Protein AF-A0A1V1H0U8-F1 (afdb_monomer)

Secondary structure (DSSP, 8-state):
--------TTTPPP--GGG--HHHHHHHHHHHHHHHHHHHHHEEE-TT--EEE-SPPPPPPTT--

Structure (mmCIF, N/CA/C/O backbone):
data_AF-A0A1V1H0U8-F1
#
_entry.id   AF-A0A1V1H0U8-F1
#
loop_
_atom_site.group_PDB
_atom_site.id
_atom_site.type_symbol
_atom_site.label_atom_id
_atom_site.label_alt_id
_atom_site.label_comp_id
_atom_site.label_asym_id
_at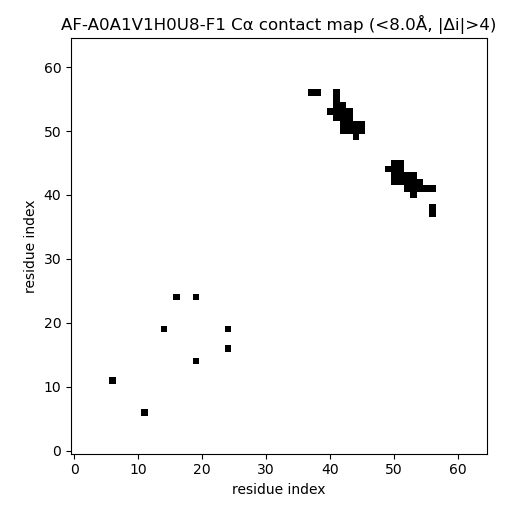om_site.label_entity_id
_atom_site.label_seq_id
_atom_site.pdbx_PDB_ins_code
_atom_site.Cartn_x
_atom_site.Cartn_y
_atom_site.Cartn_z
_atom_site.occupancy
_atom_site.B_iso_or_equiv
_atom_site.auth_seq_id
_atom_site.auth_comp_id
_atom_site.auth_asym_id
_atom_site.auth_atom_id
_atom_site.pdbx_PDB_model_num
ATOM 1 N N . MET A 1 1 ? 7.357 5.631 29.630 1.00 39.47 1 MET A N 1
ATOM 2 C CA . MET A 1 1 ? 7.675 4.188 29.696 1.00 39.47 1 MET A CA 1
ATOM 3 C C . MET A 1 1 ? 6.528 3.433 29.036 1.00 39.47 1 MET A C 1
ATOM 5 O O . MET A 1 1 ? 5.602 3.024 29.727 1.00 39.47 1 MET A O 1
ATOM 9 N N . SER A 1 2 ? 6.508 3.341 27.705 1.00 46.41 2 SER A N 1
ATOM 10 C CA . SER A 1 2 ? 5.454 2.597 27.008 1.00 46.41 2 SER A CA 1
ATOM 11 C C . SER A 1 2 ? 5.691 1.110 27.232 1.00 46.41 2 SER A C 1
ATOM 13 O O . SER A 1 2 ? 6.681 0.566 26.754 1.00 46.41 2 SER A O 1
ATOM 15 N N . LYS A 1 3 ? 4.807 0.460 27.995 1.00 52.88 3 LYS A N 1
ATOM 16 C CA . LYS A 1 3 ? 4.716 -1.001 28.018 1.00 52.88 3 LYS A CA 1
ATOM 17 C C . LYS A 1 3 ? 4.195 -1.428 26.646 1.00 52.88 3 LYS A C 1
ATOM 19 O O . LYS A 1 3 ? 2.989 -1.541 26.463 1.00 52.88 3 LYS A O 1
ATOM 24 N N . GLN A 1 4 ? 5.084 -1.596 25.670 1.00 60.56 4 GLN A N 1
ATOM 25 C CA . GLN A 1 4 ? 4.764 -2.413 24.505 1.00 60.56 4 GLN A CA 1
ATOM 26 C C . GLN A 1 4 ? 4.494 -3.811 25.063 1.00 60.56 4 GLN A C 1
ATOM 28 O O . GLN A 1 4 ? 5.407 -4.471 25.554 1.00 60.56 4 GLN A O 1
ATOM 33 N N . GLY A 1 5 ? 3.213 -4.177 25.148 1.00 62.91 5 GLY A N 1
ATOM 34 C CA . GLY A 1 5 ? 2.808 -5.501 25.599 1.00 62.91 5 GLY A CA 1
ATOM 35 C C . GLY A 1 5 ? 3.480 -6.537 24.712 1.00 62.91 5 GLY A C 1
ATOM 36 O O . GLY A 1 5 ? 3.523 -6.367 23.496 1.00 62.91 5 GLY A O 1
ATOM 37 N N . GLU A 1 6 ? 4.053 -7.566 25.325 1.00 73.75 6 GLU A N 1
ATOM 38 C CA . GLU A 1 6 ? 4.748 -8.634 24.617 1.00 73.75 6 GLU A CA 1
ATOM 39 C C . GLU A 1 6 ? 3.746 -9.324 23.678 1.00 73.75 6 GLU A C 1
ATOM 41 O O . GLU A 1 6 ? 2.820 -9.995 24.133 1.00 73.75 6 GLU A O 1
ATOM 46 N N . ILE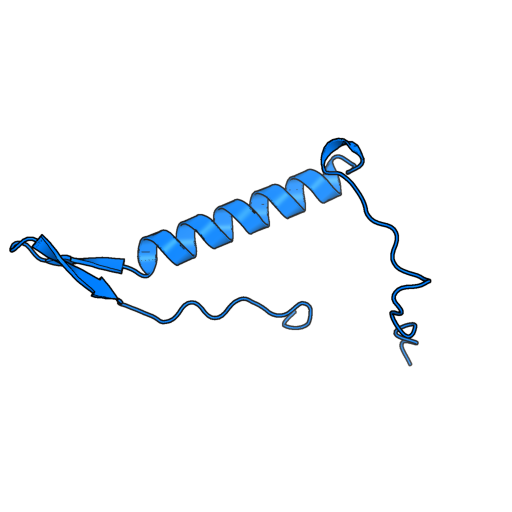 A 1 7 ? 3.850 -9.070 22.370 1.00 72.25 7 ILE A N 1
ATOM 47 C CA . ILE A 1 7 ? 2.945 -9.647 21.370 1.00 72.25 7 ILE A CA 1
ATOM 48 C C . ILE A 1 7 ? 3.289 -11.135 21.252 1.00 72.25 7 ILE A C 1
ATOM 50 O O . ILE A 1 7 ? 4.372 -11.500 20.796 1.00 72.25 7 ILE A O 1
ATOM 54 N N . SER A 1 8 ? 2.371 -11.997 21.675 1.00 73.81 8 SER A N 1
ATOM 55 C CA . SER A 1 8 ? 2.475 -13.449 21.619 1.00 73.81 8 SER A CA 1
ATOM 56 C C . SER A 1 8 ? 1.383 -14.009 20.710 1.00 73.81 8 SER A C 1
ATOM 58 O O . SER A 1 8 ? 0.348 -13.393 20.474 1.00 73.81 8 SER A O 1
ATOM 60 N N . LYS A 1 9 ? 1.564 -15.227 20.197 1.00 71.94 9 LYS A N 1
ATOM 61 C CA . LYS A 1 9 ? 0.522 -15.873 19.376 1.00 71.94 9 LYS A CA 1
ATOM 62 C C . LYS A 1 9 ? -0.812 -16.029 20.116 1.00 71.94 9 LYS A C 1
ATOM 64 O O . LYS A 1 9 ? -1.845 -16.155 19.475 1.00 71.94 9 LYS A O 1
ATOM 69 N N . GLU A 1 10 ? -0.776 -16.017 21.445 1.00 78.50 10 GLU A N 1
ATOM 70 C CA . GLU A 1 10 ? -1.944 -16.141 22.315 1.00 78.50 10 GLU A CA 1
ATOM 71 C C . GLU A 1 10 ? -2.711 -14.821 22.482 1.00 78.50 10 GLU A C 1
ATOM 73 O O . GLU A 1 10 ? -3.880 -14.858 22.856 1.00 78.50 10 GLU A O 1
ATOM 78 N N . ASN A 1 11 ? -2.097 -13.663 22.193 1.00 79.69 11 ASN A N 1
ATOM 79 C CA . ASN A 1 11 ? -2.740 -12.349 22.320 1.00 79.69 11 ASN A CA 1
ATOM 80 C C . ASN A 1 11 ? -3.004 -11.636 20.983 1.00 79.69 11 ASN A C 1
ATOM 82 O O . ASN A 1 11 ? -3.438 -10.483 20.975 1.00 79.69 11 ASN A O 1
ATOM 86 N N . VAL A 1 12 ? -2.797 -12.327 19.859 1.00 78.88 12 VAL A N 1
ATOM 87 C CA . VAL A 1 12 ? -3.137 -11.836 18.521 1.00 78.88 12 VAL A CA 1
ATOM 88 C C . VAL A 1 12 ? -4.462 -12.445 18.083 1.00 78.88 12 VAL A C 1
ATOM 90 O O . VAL A 1 12 ? -4.574 -13.652 17.879 1.00 78.88 12 VAL A O 1
ATOM 93 N N . VAL A 1 13 ? -5.465 -11.592 17.888 1.00 79.88 13 VAL A N 1
ATOM 94 C CA . VAL A 1 13 ? -6.735 -11.983 17.272 1.00 79.88 13 VAL A CA 1
ATOM 95 C C . VAL A 1 13 ? -6.639 -11.722 15.774 1.00 79.88 13 VAL A C 1
ATOM 97 O O . VAL A 1 13 ? -6.327 -10.611 15.351 1.00 79.88 13 VAL A O 1
ATOM 100 N N . SER A 1 14 ? -6.887 -12.748 14.961 1.00 79.12 14 SER A N 1
ATOM 101 C CA . SER A 1 14 ? -6.990 -12.579 13.512 1.00 79.12 14 SER A CA 1
ATOM 102 C C . SER A 1 14 ? -8.254 -11.796 13.174 1.00 79.12 14 SER A C 1
ATOM 104 O O . SER A 1 14 ? -9.343 -12.163 13.610 1.00 79.12 14 SER A O 1
ATOM 106 N N . VAL A 1 15 ? -8.099 -10.735 12.387 1.00 80.56 15 VAL A N 1
ATOM 107 C CA . VAL A 1 15 ? -9.197 -9.877 11.938 1.00 80.56 15 VAL A CA 1
ATOM 108 C C . VAL A 1 15 ? -9.330 -10.018 10.428 1.00 80.56 15 VAL A C 1
ATOM 110 O O . VAL A 1 15 ? -8.335 -9.966 9.703 1.00 80.56 15 VAL A O 1
ATOM 113 N N . MET A 1 16 ? -10.557 -10.223 9.961 1.00 85.00 16 MET A N 1
ATOM 114 C CA . MET A 1 16 ? -10.890 -10.245 8.539 1.00 85.00 16 MET A CA 1
ATOM 115 C C . MET A 1 16 ? -11.201 -8.826 8.036 1.00 85.00 16 MET A C 1
ATOM 117 O O . MET A 1 16 ? -11.593 -7.946 8.798 1.00 85.00 16 MET A O 1
ATOM 121 N N . VAL A 1 17 ? -11.026 -8.581 6.735 1.00 80.06 17 VAL A N 1
ATOM 122 C CA . VAL A 1 17 ? -11.166 -7.237 6.126 1.00 80.06 17 VAL A CA 1
ATOM 123 C C . VAL A 1 17 ? -12.590 -6.662 6.256 1.00 80.06 17 VAL A C 1
ATOM 125 O O . VAL A 1 17 ? -12.792 -5.448 6.219 1.00 80.06 17 VAL A O 1
ATOM 128 N N . ASP A 1 18 ? -13.595 -7.519 6.403 1.00 86.38 18 ASP A N 1
ATOM 129 C CA . ASP A 1 18 ? -14.997 -7.164 6.656 1.00 86.38 18 ASP A CA 1
ATOM 130 C C . ASP A 1 18 ? -15.277 -6.769 8.116 1.00 86.38 18 ASP A C 1
ATOM 132 O O . ASP A 1 18 ? -16.308 -6.165 8.395 1.00 86.38 18 ASP A O 1
ATOM 136 N N . GLN A 1 19 ? -14.356 -7.064 9.034 1.00 87.94 19 GLN A N 1
ATOM 137 C CA . GLN A 1 19 ? -14.434 -6.691 10.449 1.00 87.94 19 GLN A CA 1
ATOM 138 C C . GLN A 1 19 ? -13.725 -5.363 10.753 1.00 87.94 19 GLN A C 1
ATOM 140 O O . GLN A 1 19 ? -13.753 -4.898 11.893 1.00 87.94 19 GLN A O 1
ATOM 145 N N . LEU A 1 20 ? -13.079 -4.761 9.750 1.00 87.00 20 LEU A N 1
ATOM 146 C CA . LEU A 1 20 ? -12.451 -3.451 9.874 1.00 87.00 20 LEU A CA 1
ATOM 147 C C . LEU A 1 20 ? -13.519 -2.362 9.934 1.00 87.00 20 LEU A C 1
ATOM 149 O O . LEU A 1 20 ? -14.471 -2.360 9.150 1.00 87.00 20 LEU A O 1
ATOM 153 N N . ASN A 1 21 ? -13.323 -1.401 10.831 1.00 90.75 21 ASN A N 1
ATOM 154 C CA . ASN A 1 21 ? -14.108 -0.174 10.798 1.00 90.75 21 ASN A CA 1
ATOM 155 C C . ASN A 1 21 ? -13.678 0.721 9.615 1.00 90.75 21 ASN A C 1
ATOM 157 O O . ASN A 1 21 ? -12.692 0.448 8.924 1.00 90.75 21 ASN A O 1
ATOM 161 N N . GLU A 1 22 ? -14.430 1.793 9.367 1.00 91.12 22 GLU A N 1
ATOM 162 C CA . GLU A 1 22 ? -14.192 2.682 8.221 1.00 91.12 22 GLU A CA 1
ATOM 163 C C . GLU A 1 22 ? -12.801 3.334 8.246 1.00 91.12 22 GLU A C 1
ATOM 165 O O . GLU A 1 22 ? -12.154 3.434 7.205 1.00 91.12 22 GLU A O 1
ATOM 170 N N . GLU A 1 23 ? -12.310 3.720 9.426 1.00 88.81 23 GLU A N 1
ATOM 171 C CA . GLU A 1 23 ? -11.000 4.359 9.594 1.00 88.81 23 GLU A CA 1
ATOM 172 C C . GLU A 1 23 ? -9.852 3.386 9.287 1.00 88.81 23 GLU A C 1
ATOM 174 O O . GLU A 1 23 ? -8.962 3.694 8.495 1.00 88.81 23 GLU A O 1
ATOM 179 N N . GLN A 1 24 ? -9.920 2.171 9.832 1.00 86.38 24 GLN A N 1
ATOM 180 C CA . GLN A 1 24 ? -8.940 1.108 9.600 1.00 86.38 24 GLN A CA 1
ATOM 181 C C . GLN A 1 24 ? -8.918 0.657 8.139 1.00 86.38 24 GLN A C 1
ATOM 183 O O . GLN A 1 24 ? -7.856 0.391 7.575 1.00 86.38 24 GLN A O 1
ATOM 188 N N . ARG A 1 25 ? -10.092 0.575 7.506 1.00 88.19 25 ARG A N 1
ATOM 189 C CA . ARG A 1 25 ? -10.200 0.257 6.081 1.00 88.19 25 ARG A CA 1
ATOM 190 C C . ARG A 1 25 ? -9.572 1.356 5.224 1.00 88.19 25 ARG A C 1
ATOM 192 O O . ARG A 1 25 ? -8.804 1.037 4.323 1.00 88.19 25 ARG A O 1
ATOM 199 N N . ALA A 1 26 ? -9.838 2.626 5.528 1.00 88.12 26 ALA A N 1
ATOM 200 C CA . ALA A 1 26 ? -9.238 3.747 4.808 1.00 88.12 26 ALA A CA 1
ATOM 201 C C . ALA A 1 26 ? -7.705 3.780 4.952 1.00 88.12 26 ALA A C 1
ATOM 203 O O . ALA A 1 26 ? -6.993 4.057 3.985 1.00 88.12 26 ALA A O 1
ATOM 204 N N . GLU A 1 27 ? -7.179 3.462 6.138 1.00 86.75 27 GLU A N 1
ATOM 205 C CA . GLU A 1 27 ? -5.736 3.343 6.364 1.00 86.75 27 GLU A CA 1
ATOM 206 C C . GLU A 1 27 ? -5.121 2.186 5.559 1.00 86.75 27 GLU A C 1
ATOM 208 O O . GLU A 1 27 ? -4.086 2.362 4.909 1.00 86.75 27 GLU A O 1
ATOM 213 N N . MET A 1 28 ? -5.788 1.028 5.530 1.00 87.19 28 MET A N 1
ATOM 214 C CA . MET A 1 28 ? -5.377 -0.118 4.716 1.00 87.19 28 MET A CA 1
ATOM 215 C C . MET A 1 28 ? -5.360 0.227 3.221 1.00 87.19 28 MET A C 1
ATOM 217 O O . MET A 1 28 ? -4.378 -0.066 2.539 1.00 87.19 28 MET A O 1
ATOM 221 N N . ASP A 1 29 ? -6.405 0.878 2.710 1.00 88.75 29 ASP A N 1
ATOM 222 C CA . ASP A 1 29 ? -6.499 1.262 1.298 1.00 88.75 29 ASP A CA 1
ATOM 223 C C . ASP A 1 29 ? -5.375 2.236 0.914 1.00 88.75 29 ASP A C 1
ATOM 225 O O . ASP A 1 29 ? -4.724 2.069 -0.121 1.00 88.75 29 ASP A O 1
ATOM 229 N N . LYS A 1 30 ? -5.060 3.195 1.793 1.00 88.44 30 LYS A N 1
ATOM 230 C CA . LYS A 1 30 ? -3.931 4.116 1.615 1.00 88.44 30 LYS A CA 1
ATOM 231 C C . LYS A 1 30 ? -2.586 3.385 1.584 1.00 88.44 30 LYS A C 1
ATOM 233 O O . LYS A 1 30 ? -1.738 3.701 0.750 1.00 88.44 30 LYS A O 1
ATOM 238 N N . LEU A 1 31 ? -2.381 2.401 2.463 1.00 86.38 31 LEU A N 1
ATOM 239 C CA . LEU A 1 31 ? -1.175 1.564 2.464 1.00 86.38 31 LEU A CA 1
ATOM 240 C C . LEU A 1 31 ? -1.042 0.760 1.165 1.00 86.38 31 LEU A C 1
ATOM 242 O O . LEU A 1 31 ? 0.047 0.690 0.591 1.00 86.38 31 LEU A O 1
ATOM 246 N N . VAL A 1 32 ? -2.143 0.190 0.668 1.00 86.75 32 VAL A N 1
ATOM 247 C CA . VAL A 1 32 ? -2.162 -0.543 -0.606 1.00 86.75 32 VAL A CA 1
ATOM 248 C C . VAL A 1 32 ? -1.825 0.386 -1.770 1.00 86.75 32 VAL A C 1
ATOM 250 O O . VAL A 1 32 ? -0.992 0.033 -2.606 1.00 86.75 32 VAL A O 1
ATOM 253 N N . GLU A 1 33 ? -2.412 1.580 -1.821 1.00 87.75 33 GLU A N 1
ATOM 254 C CA . GLU A 1 33 ? -2.126 2.569 -2.864 1.00 87.75 33 GLU A CA 1
ATOM 255 C C . GLU A 1 33 ? -0.649 2.996 -2.849 1.00 87.75 33 GLU A C 1
ATOM 257 O O . GLU A 1 33 ? 0.021 3.009 -3.887 1.00 87.75 33 GLU A O 1
ATOM 262 N N . GLN A 1 34 ? -0.102 3.290 -1.667 1.00 84.12 34 GLN A N 1
ATOM 263 C CA . GLN A 1 34 ? 1.316 3.616 -1.503 1.00 84.12 34 GLN A CA 1
ATOM 264 C C . GLN A 1 34 ? 2.219 2.473 -1.976 1.00 84.12 34 GLN A C 1
ATOM 266 O O . GLN A 1 34 ? 3.203 2.712 -2.682 1.00 84.12 34 GLN A O 1
ATOM 271 N N . PHE A 1 35 ? 1.865 1.230 -1.645 1.00 82.62 35 PHE A N 1
ATOM 272 C CA . PHE A 1 35 ? 2.605 0.052 -2.079 1.00 82.62 35 PHE A CA 1
ATOM 273 C C . PHE A 1 35 ? 2.579 -0.118 -3.602 1.00 82.62 35 PH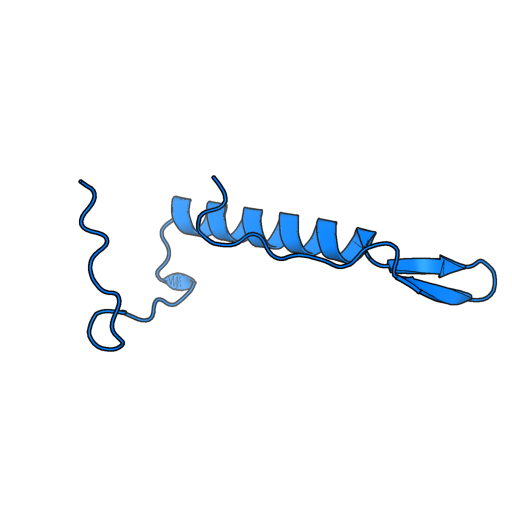E A C 1
ATOM 275 O O . PHE A 1 35 ? 3.626 -0.332 -4.219 1.00 82.62 35 PHE A O 1
ATOM 282 N N . GLN A 1 36 ? 1.408 0.028 -4.226 1.00 82.56 36 GLN A N 1
ATOM 283 C CA . GLN A 1 36 ? 1.260 -0.052 -5.680 1.00 82.56 36 GLN A CA 1
ATOM 284 C C . GLN A 1 36 ? 2.097 1.017 -6.383 1.00 82.56 36 GLN A C 1
ATOM 286 O O . GLN A 1 36 ? 2.868 0.700 -7.290 1.00 82.56 36 GLN A O 1
ATOM 291 N N . ASN A 1 37 ? 2.010 2.266 -5.926 1.00 81.81 37 ASN A N 1
ATOM 292 C CA . ASN A 1 37 ? 2.775 3.375 -6.489 1.00 81.81 37 ASN A CA 1
ATOM 293 C C . ASN A 1 37 ? 4.286 3.151 -6.372 1.00 81.81 37 ASN A C 1
ATOM 295 O O . ASN A 1 37 ? 5.024 3.354 -7.339 1.00 81.81 37 ASN A O 1
ATOM 299 N N . MET A 1 38 ? 4.750 2.675 -5.216 1.00 77.38 38 MET A N 1
ATOM 300 C CA . MET A 1 38 ? 6.156 2.351 -5.001 1.00 77.38 38 MET A CA 1
ATOM 301 C C . MET A 1 38 ? 6.621 1.224 -5.933 1.00 77.38 38 MET A C 1
ATOM 303 O O . MET A 1 38 ? 7.646 1.361 -6.606 1.00 77.38 38 MET A O 1
ATOM 307 N N . TYR A 1 39 ? 5.853 0.138 -6.045 1.00 75.62 39 TYR A N 1
ATOM 308 C CA . TYR A 1 39 ? 6.202 -0.998 -6.900 1.00 75.62 39 TYR A CA 1
ATOM 309 C C . TYR A 1 39 ? 6.222 -0.628 -8.390 1.00 75.62 39 TYR A C 1
ATOM 311 O O . TYR A 1 39 ? 7.161 -0.979 -9.107 1.00 75.62 39 TYR A O 1
ATOM 319 N N . LEU A 1 40 ? 5.243 0.151 -8.856 1.00 75.06 40 LEU A N 1
ATOM 320 C CA . LEU A 1 40 ? 5.181 0.627 -10.241 1.00 75.06 40 LEU A CA 1
ATOM 321 C C . LEU A 1 40 ? 6.391 1.485 -10.623 1.00 75.06 40 LEU A C 1
ATOM 323 O O . LEU A 1 40 ? 6.859 1.429 -11.757 1.00 75.06 40 LEU A O 1
ATOM 327 N N . GLN A 1 41 ? 6.937 2.250 -9.680 1.00 74.62 41 GLN A N 1
ATOM 328 C CA . GLN A 1 41 ? 8.123 3.076 -9.921 1.00 74.62 41 GLN A CA 1
ATOM 329 C C . GLN A 1 41 ? 9.446 2.312 -9.785 1.00 74.62 41 GLN A C 1
ATOM 331 O O . GLN A 1 41 ? 10.500 2.825 -10.178 1.00 74.62 41 GLN A O 1
ATOM 336 N N . THR A 1 42 ? 9.394 1.089 -9.259 1.00 81.44 42 THR A N 1
ATOM 337 C CA . THR A 1 42 ? 10.561 0.238 -9.008 1.00 81.44 42 THR A CA 1
ATOM 338 C C . THR A 1 42 ? 11.118 -0.344 -10.300 1.00 81.44 42 THR A C 1
ATOM 340 O O . THR A 1 42 ? 12.323 -0.563 -10.394 1.00 81.44 42 THR A O 1
ATOM 343 N N . TYR A 1 43 ? 10.282 -0.557 -11.316 1.00 83.25 43 TYR A N 1
ATOM 344 C CA . TYR A 1 43 ? 10.695 -1.151 -12.583 1.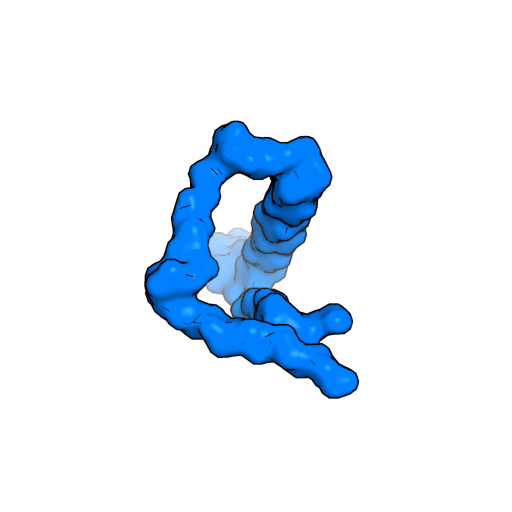00 83.25 43 TYR A CA 1
ATOM 345 C C . TYR A 1 43 ? 10.415 -0.222 -13.764 1.00 83.25 43 TYR A C 1
ATOM 347 O O . TYR A 1 43 ? 9.403 0.468 -13.817 1.00 83.25 43 TYR A O 1
ATOM 355 N N . SER A 1 44 ? 11.307 -0.217 -14.748 1.00 83.44 44 SER A N 1
ATOM 356 C CA . SER A 1 44 ? 11.078 0.435 -16.036 1.00 83.44 44 SER A CA 1
ATOM 357 C C . SER A 1 44 ? 11.471 -0.477 -17.187 1.00 83.44 44 SER A C 1
ATOM 359 O O . SER A 1 44 ? 12.205 -1.448 -17.015 1.00 83.44 44 SER A O 1
ATOM 361 N N . ARG A 1 45 ? 10.965 -0.172 -18.382 1.00 86.69 45 ARG A N 1
ATOM 362 C CA . ARG A 1 45 ? 11.271 -0.919 -19.601 1.00 86.69 45 ARG A CA 1
ATOM 363 C C . ARG A 1 45 ? 12.092 -0.056 -20.553 1.00 86.69 45 ARG A C 1
ATOM 365 O O . ARG A 1 45 ? 11.740 1.095 -20.805 1.00 86.69 45 ARG A O 1
ATOM 372 N N . THR A 1 46 ? 13.177 -0.600 -21.096 1.00 85.94 46 THR A N 1
ATOM 373 C CA . THR A 1 46 ? 13.950 0.067 -22.153 1.00 85.94 46 THR A CA 1
ATOM 374 C C . THR A 1 46 ? 13.180 0.059 -23.473 1.00 85.94 46 THR A C 1
ATOM 376 O O . THR A 1 46 ? 12.264 -0.740 -23.670 1.00 85.94 46 THR A O 1
ATOM 379 N N . ARG A 1 47 ? 13.590 0.897 -24.435 1.00 87.62 47 ARG A N 1
ATOM 380 C CA . ARG A 1 47 ? 13.015 0.890 -25.797 1.00 87.62 47 ARG A CA 1
ATOM 381 C C . ARG A 1 47 ? 13.172 -0.458 -26.517 1.00 87.62 47 ARG A C 1
ATOM 383 O O . ARG A 1 47 ? 12.378 -0.766 -27.392 1.00 87.62 47 ARG A O 1
ATOM 390 N N . GLN A 1 48 ? 14.172 -1.252 -26.132 1.00 90.56 48 GLN A N 1
ATOM 391 C CA . GLN A 1 48 ? 14.418 -2.604 -26.652 1.00 90.56 48 GLN A CA 1
ATOM 392 C C . GLN A 1 48 ? 13.631 -3.686 -25.899 1.00 90.56 48 GLN A C 1
ATOM 394 O O . GLN A 1 48 ? 13.674 -4.857 -26.259 1.00 90.56 48 GLN A O 1
ATOM 399 N N . GLY A 1 49 ? 12.889 -3.301 -24.861 1.00 87.94 49 GLY A N 1
ATOM 400 C CA . GLY A 1 49 ? 11.982 -4.180 -24.143 1.00 87.94 49 GLY A CA 1
ATOM 401 C C . GLY A 1 49 ? 12.544 -4.807 -22.868 1.00 87.94 49 GLY A C 1
ATOM 402 O O . GLY A 1 49 ? 11.796 -5.529 -22.211 1.00 87.94 49 GLY A O 1
ATOM 403 N N . THR A 1 50 ? 13.790 -4.514 -22.494 1.00 90.12 50 THR A N 1
ATOM 404 C CA . THR A 1 50 ? 14.445 -5.031 -21.282 1.00 90.12 50 THR A CA 1
ATOM 405 C C . THR A 1 50 ? 13.873 -4.382 -20.026 1.00 90.12 50 THR A C 1
ATOM 407 O O . THR A 1 50 ? 13.729 -3.161 -19.976 1.00 90.12 50 THR A O 1
ATOM 410 N N . LEU A 1 51 ? 13.576 -5.186 -19.006 1.00 87.19 51 LEU A N 1
ATOM 411 C CA . LEU A 1 51 ? 13.128 -4.718 -17.694 1.00 87.19 51 LEU A CA 1
ATOM 412 C C . LEU A 1 51 ? 14.334 -4.315 -16.831 1.00 87.19 51 LEU A C 1
ATOM 414 O O . LEU A 1 51 ? 15.286 -5.080 -16.701 1.00 87.19 51 LEU A O 1
ATOM 418 N N . ILE A 1 52 ? 14.294 -3.120 -16.246 1.00 86.00 52 ILE A N 1
ATOM 419 C CA . ILE A 1 52 ? 15.323 -2.576 -15.355 1.00 86.00 52 ILE A CA 1
ATOM 420 C C . ILE A 1 52 ? 14.686 -2.301 -13.999 1.00 86.00 52 ILE A C 1
ATOM 422 O O . ILE A 1 52 ? 13.674 -1.609 -13.918 1.00 86.00 52 ILE A O 1
ATOM 426 N N . GLN A 1 53 ? 15.306 -2.799 -12.932 1.00 85.25 53 GLN A N 1
ATOM 427 C CA . GLN A 1 53 ? 14.963 -2.421 -11.567 1.00 85.25 53 GLN A CA 1
ATOM 428 C C . GLN A 1 53 ? 15.672 -1.106 -11.205 1.00 85.25 53 GLN A C 1
ATOM 430 O O . GLN A 1 53 ? 16.898 -1.053 -11.146 1.00 85.25 53 GLN A O 1
ATOM 435 N N . LYS A 1 54 ? 14.908 -0.036 -10.986 1.00 82.00 54 LYS A N 1
ATOM 436 C CA . LYS A 1 54 ? 15.394 1.310 -10.651 1.00 82.00 54 LYS A CA 1
ATOM 437 C C . LYS A 1 54 ? 15.781 1.456 -9.181 1.00 82.00 54 LYS A C 1
ATOM 439 O O . LYS A 1 54 ? 16.718 2.183 -8.870 1.00 82.00 54 LYS A O 1
ATOM 444 N N . SER A 1 55 ? 15.062 0.794 -8.282 1.00 74.94 55 SER A N 1
ATOM 445 C CA . SER A 1 55 ? 15.291 0.859 -6.836 1.00 74.94 55 SER A CA 1
ATOM 446 C C . SER A 1 55 ? 14.933 -0.474 -6.180 1.00 74.94 55 SER A C 1
ATOM 448 O O . SER A 1 55 ? 14.211 -1.291 -6.749 1.00 74.94 55 SER A O 1
ATOM 450 N N . LYS A 1 56 ? 15.461 -0.744 -4.984 1.00 71.56 56 LYS A N 1
ATOM 451 C CA . LYS A 1 56 ? 14.941 -1.826 -4.139 1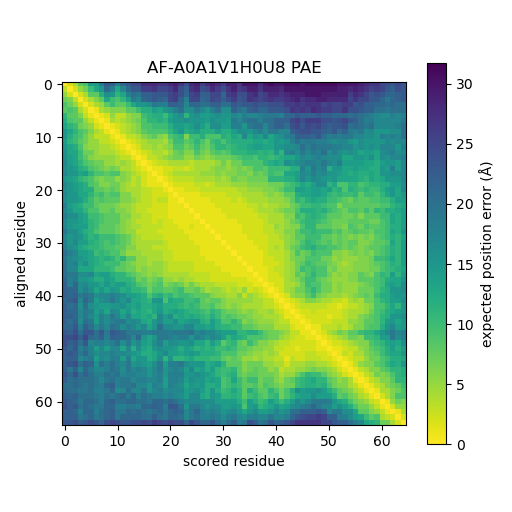.00 71.56 56 LYS A CA 1
ATOM 452 C C . LYS A 1 56 ? 13.822 -1.243 -3.286 1.00 71.56 56 LYS A C 1
ATOM 454 O O . LYS A 1 56 ? 14.049 -0.250 -2.602 1.00 71.56 56 LYS A O 1
ATOM 459 N N . VAL A 1 57 ? 12.638 -1.847 -3.338 1.00 66.75 57 VAL A N 1
ATOM 460 C CA . VAL A 1 57 ? 11.557 -1.514 -2.407 1.00 66.75 57 VAL A CA 1
ATOM 461 C C . VAL A 1 57 ? 11.995 -1.945 -1.014 1.00 66.75 57 VAL A C 1
ATOM 463 O O . VAL A 1 57 ? 12.237 -3.129 -0.786 1.00 66.75 57 VAL A O 1
ATOM 466 N N . ILE A 1 58 ? 12.114 -0.985 -0.104 1.00 68.62 58 ILE A N 1
ATOM 467 C CA . ILE A 1 58 ? 12.251 -1.248 1.326 1.00 68.62 58 ILE A CA 1
ATOM 468 C C . ILE A 1 58 ? 10.860 -1.027 1.901 1.00 68.62 58 ILE A C 1
ATOM 470 O O . ILE A 1 58 ? 10.307 0.062 1.763 1.00 68.62 58 ILE A O 1
ATOM 474 N N . MET A 1 59 ? 10.262 -2.078 2.463 1.00 63.12 59 MET A N 1
ATOM 475 C CA . MET A 1 59 ? 8.961 -1.928 3.105 1.00 63.12 59 MET A CA 1
ATOM 476 C C . MET A 1 59 ? 9.135 -1.107 4.385 1.00 63.12 59 MET A C 1
ATOM 478 O O . MET A 1 59 ? 10.048 -1.420 5.154 1.00 63.12 59 MET A O 1
ATOM 482 N N . PRO A 1 60 ? 8.301 -0.078 4.613 1.00 61.94 60 PRO A N 1
ATOM 483 C CA . PRO A 1 60 ? 8.319 0.645 5.876 1.00 61.94 60 PRO A CA 1
ATOM 484 C C . PRO A 1 60 ? 8.007 -0.331 7.014 1.00 61.94 60 PRO A C 1
ATOM 486 O O . PRO A 1 60 ? 7.061 -1.120 6.924 1.00 61.94 60 PRO A O 1
ATOM 489 N N . SER A 1 61 ? 8.832 -0.315 8.059 1.00 60.25 61 SER A N 1
ATOM 490 C CA . SER A 1 61 ? 8.591 -1.106 9.261 1.00 60.25 61 SER A CA 1
ATOM 491 C C . SER A 1 61 ? 7.506 -0.421 10.097 1.00 60.25 61 SER A C 1
ATOM 493 O O . SER A 1 61 ? 7.489 0.813 10.163 1.00 60.25 61 SER A O 1
ATOM 495 N N . PRO A 1 62 ? 6.623 -1.169 10.787 1.00 53.34 62 PRO A N 1
ATOM 496 C CA . PRO A 1 62 ? 5.770 -0.584 11.812 1.00 53.34 62 PRO A CA 1
ATOM 497 C C . PRO A 1 62 ? 6.674 -0.059 12.941 1.00 53.34 62 PRO A C 1
ATOM 499 O O . PRO A 1 62 ? 7.114 -0.818 13.802 1.00 53.34 62 PRO A O 1
ATOM 502 N N . GLY A 1 63 ? 7.041 1.222 12.873 1.00 52.72 63 GLY A N 1
ATOM 503 C CA . GLY A 1 63 ? 8.014 1.861 13.76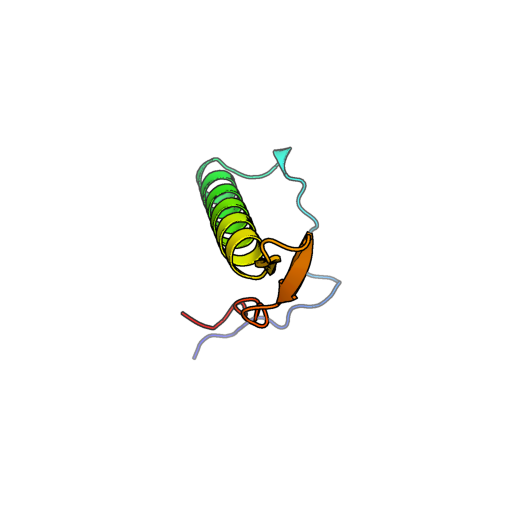5 1.00 52.72 63 GLY A CA 1
ATOM 504 C C . GLY A 1 63 ? 8.817 3.011 13.145 1.00 52.72 63 GLY A C 1
ATOM 505 O O . GLY A 1 63 ? 9.495 3.713 13.885 1.00 52.72 63 GLY A O 1
ATOM 506 N N . ASP A 1 64 ? 8.731 3.231 11.829 1.00 54.03 64 ASP A N 1
ATOM 507 C CA . ASP A 1 64 ? 9.463 4.307 11.136 1.00 54.03 64 ASP A CA 1
ATOM 508 C C . ASP A 1 64 ? 8.757 5.688 11.177 1.00 54.03 64 ASP A C 1
ATOM 510 O O . ASP A 1 64 ? 9.065 6.557 10.357 1.00 54.03 64 ASP A O 1
ATOM 514 N N . VAL A 1 65 ? 7.819 5.913 12.112 1.00 44.88 65 VAL A N 1
ATOM 515 C CA . VAL A 1 65 ? 7.098 7.196 12.288 1.00 44.88 65 VAL A CA 1
ATOM 516 C C . VAL A 1 65 ? 7.108 7.651 13.741 1.00 44.88 65 VAL A C 1
ATOM 518 O O . VAL A 1 65 ? 6.749 6.828 14.612 1.00 44.88 65 VAL A O 1
#

Mean predicted aligned error: 11.22 Å

Organism: Oryza minuta (NCBI:txid63629)

Foldseek 3Di:
DDCPDDDDPVPDDDDDLVNDDPVRNVVVVVLVVVVVVVVVVQWDADPVGDIDGPDDDDDDDPPPD

pLDDT: mean 77.32, std 12.66, range [39.47, 91.12]

Sequence (65 aa):
MSKQGEISKENVVSVMVDQLNEEQRAEMDKLVEQFQNMYLQTYSRTRQGTLIQKSKVIMPSPGDV

Radius of gyratio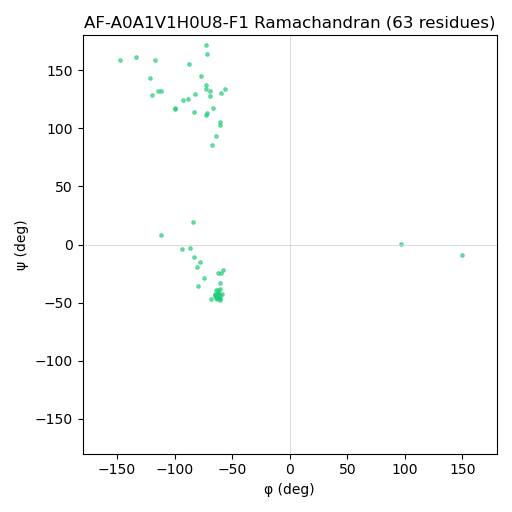n: 17.87 Å; Cα contacts (8 Å, |Δi|>4): 26; chains: 1; bounding box: 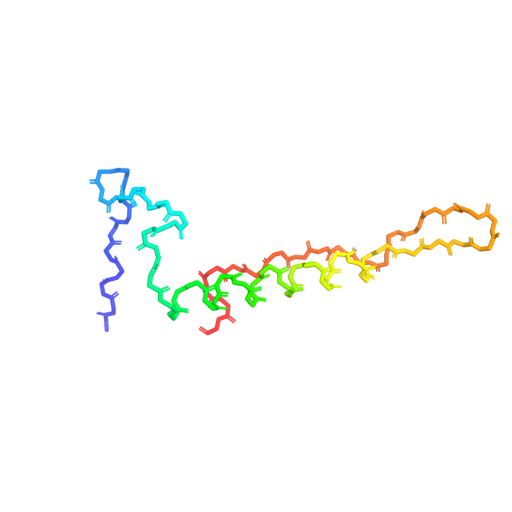30×23×56 Å

Solvent-accessible surface area (backbone atoms only — not comparable to full-atom values): 4423 Å² total; per-residue (Å²): 134,84,80,74,70,83,87,42,85,89,77,60,79,88,78,56,84,87,73,48,53,72,67,59,46,53,53,50,52,51,52,52,51,52,50,50,57,5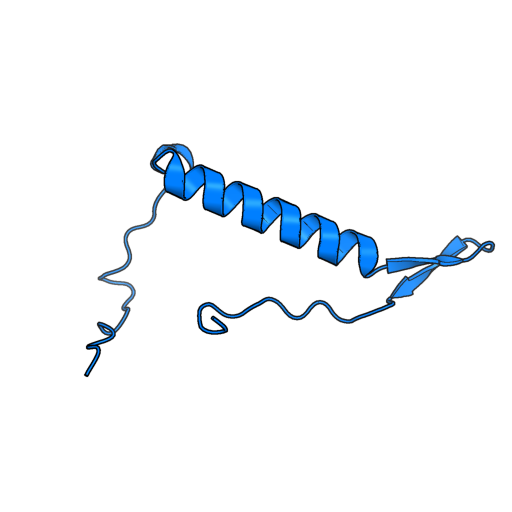2,55,60,66,23,49,46,68,48,98,89,65,51,79,43,78,74,53,83,89,74,79,85,58,99,74,83,119

Nearest PDB structures (foldseek):
  9jyz-assembly1_N  TM=2.544E-01  e=3.385E+00  Escherichia phage T7
  3bwg-assembly2_C-2  TM=2.669E-01  e=8.448E+00  Bacillus subtilis subsp. subtilis str. 168